Protein AF-A0A7H8PPE5-F1 (afdb_monomer_lite)

Radius of gyration: 17.07 Å; chains: 1; bounding box: 39×34×42 Å

Sequence (142 aa):
MQFERTRFRFYNQNSNGKLGDHGWLNYNDFATVKQFTDPNKKETYTIHYDNGILKIDQNEIDVELALKVTRDLDMKKGQIIGYTGSTGNSYQGKKANHLHFNTYINNKSVLPYEEFKEYFGLDISGGETSKKQDGVTPSSKW

Secondary structure (DSSP, 8-state):
-EE-SSEEESB---TT---GGGG-EEGGGGSS-EEEE-TTT--EEEEEEETTEEEETTEEEEHHHHHH--TTPPPPTT------BB-SSS--SGGG-B----EEETTEEE-HHHH-HHHHTB-TTS-BGGGT-TTS--GGG-

Structure (mmCIF, N/CA/C/O backbone):
data_AF-A0A7H8PPE5-F1
#
_entry.id   AF-A0A7H8PPE5-F1
#
loop_
_atom_site.group_PDB
_atom_site.id
_atom_site.type_symbol
_atom_site.label_atom_id
_atom_site.label_alt_id
_atom_site.label_comp_id
_atom_site.label_asym_id
_atom_site.label_entity_id
_atom_site.label_seq_id
_atom_site.pdbx_PDB_ins_code
_atom_site.Cartn_x
_atom_site.Cartn_y
_atom_site.Cartn_z
_atom_site.occupancy
_atom_site.B_iso_or_equiv
_atom_site.auth_seq_id
_atom_site.auth_comp_id
_atom_site.auth_asym_id
_atom_site.auth_atom_id
_atom_site.pdbx_PDB_model_num
ATOM 1 N N . MET A 1 1 ? 2.694 -1.593 1.402 1.00 87.25 1 MET A N 1
ATOM 2 C CA . MET A 1 1 ? 1.833 -2.260 2.411 1.00 87.25 1 MET A CA 1
ATOM 3 C C . MET A 1 1 ? 1.761 -3.745 2.110 1.00 87.25 1 MET A C 1
ATOM 5 O O . MET A 1 1 ? 2.177 -4.150 1.030 1.00 87.25 1 MET A O 1
ATOM 9 N N . GLN A 1 2 ? 1.259 -4.552 3.043 1.00 90.44 2 GLN A N 1
ATOM 10 C CA . GLN A 1 2 ? 0.998 -5.972 2.817 1.00 90.44 2 GLN A CA 1
ATOM 11 C C . GLN A 1 2 ? -0.421 -6.334 3.247 1.00 90.44 2 GLN A C 1
ATOM 13 O O . GLN A 1 2 ? -0.921 -5.823 4.250 1.00 90.44 2 GLN A O 1
ATOM 18 N N . PHE A 1 3 ? -1.032 -7.234 2.482 1.00 92.38 3 PHE A N 1
ATOM 19 C CA . PHE A 1 3 ? -2.422 -7.639 2.630 1.00 92.38 3 PHE A CA 1
ATOM 20 C C . PHE A 1 3 ? -2.510 -9.161 2.659 1.00 92.38 3 PHE A C 1
ATOM 22 O O . PHE A 1 3 ? -1.881 -9.849 1.857 1.00 92.38 3 PHE A O 1
ATOM 29 N N . GLU A 1 4 ? -3.313 -9.669 3.580 1.00 94.50 4 GLU A N 1
ATOM 30 C CA . GLU A 1 4 ? -3.820 -11.034 3.599 1.00 94.50 4 GLU A CA 1
ATOM 31 C C . GLU A 1 4 ? -5.353 -10.978 3.598 1.00 94.50 4 GLU A C 1
ATOM 33 O O . GLU A 1 4 ? -5.945 -9.902 3.686 1.00 94.50 4 GLU A O 1
ATOM 38 N N . ARG A 1 5 ? -6.021 -12.134 3.501 1.00 94.31 5 ARG A N 1
ATOM 39 C CA . ARG A 1 5 ? -7.493 -12.195 3.448 1.00 94.31 5 ARG A CA 1
ATOM 40 C C . ARG A 1 5 ? -8.178 -11.661 4.707 1.00 94.31 5 ARG A C 1
ATOM 42 O O . ARG A 1 5 ? -9.286 -11.153 4.619 1.00 94.31 5 ARG A O 1
ATOM 49 N N . THR A 1 6 ? -7.549 -11.801 5.871 1.00 96.00 6 THR A N 1
ATOM 50 C CA . THR A 1 6 ? -8.154 -11.466 7.174 1.00 96.00 6 THR A CA 1
ATOM 51 C C . THR A 1 6 ? -7.473 -10.301 7.882 1.00 96.00 6 THR A C 1
ATOM 53 O O . THR A 1 6 ? -8.005 -9.780 8.865 1.00 96.00 6 THR A O 1
ATOM 56 N N . ARG A 1 7 ? -6.302 -9.887 7.399 1.00 95.81 7 ARG A N 1
ATOM 57 C CA . ARG A 1 7 ? -5.447 -8.916 8.070 1.00 95.81 7 ARG A CA 1
ATOM 58 C C . ARG A 1 7 ? -4.588 -8.139 7.088 1.00 95.81 7 ARG A C 1
ATOM 60 O O . ARG A 1 7 ? -4.350 -8.567 5.961 1.00 95.81 7 ARG A O 1
ATOM 67 N N . PHE A 1 8 ? -4.091 -7.005 7.543 1.00 94.50 8 PHE A N 1
ATOM 68 C CA . PHE A 1 8 ? -3.219 -6.117 6.791 1.00 94.50 8 PHE A CA 1
ATOM 69 C C . PHE A 1 8 ? -2.108 -5.587 7.693 1.00 94.50 8 PHE A C 1
ATOM 71 O O . PHE A 1 8 ? -2.203 -5.621 8.921 1.00 94.50 8 PHE A O 1
ATOM 78 N N . ARG A 1 9 ? -1.045 -5.077 7.075 1.00 90.56 9 ARG A N 1
ATOM 79 C CA . ARG A 1 9 ? -0.041 -4.264 7.759 1.00 90.56 9 ARG A CA 1
ATOM 80 C C . ARG A 1 9 ? 0.536 -3.211 6.832 1.00 90.56 9 ARG A C 1
ATOM 82 O O . ARG A 1 9 ? 0.720 -3.421 5.631 1.00 90.56 9 ARG A O 1
ATOM 89 N N . PHE A 1 10 ? 0.860 -2.069 7.412 1.00 84.56 10 PHE A N 1
ATOM 90 C CA . PHE A 1 10 ? 1.392 -0.915 6.686 1.00 84.56 10 PHE A CA 1
ATOM 91 C C . PHE A 1 10 ? 2.646 -0.317 7.311 1.00 84.56 10 PHE A C 1
ATOM 93 O O . PHE A 1 10 ? 3.272 0.558 6.721 1.00 84.56 10 PHE A O 1
ATOM 100 N N . TYR A 1 11 ? 3.035 -0.881 8.444 1.00 77.56 11 TYR A N 1
ATOM 101 C CA . TYR A 1 11 ? 4.314 -0.751 9.111 1.00 77.56 11 TYR A CA 1
ATOM 102 C C . TYR A 1 11 ? 4.794 -2.164 9.459 1.00 77.56 11 TYR A C 1
ATOM 104 O O . TYR A 1 11 ? 4.037 -3.138 9.382 1.00 77.56 11 TYR A O 1
ATOM 112 N N . ASN A 1 12 ? 6.060 -2.308 9.820 1.00 70.75 12 ASN A N 1
ATOM 113 C CA . ASN A 1 12 ? 6.604 -3.582 10.275 1.00 70.75 12 ASN A CA 1
ATOM 114 C C . ASN A 1 12 ? 7.688 -3.382 11.341 1.00 70.75 12 ASN A C 1
ATOM 116 O O . ASN A 1 12 ? 8.050 -2.269 11.718 1.00 70.75 12 ASN A O 1
ATOM 120 N N . GLN A 1 13 ? 8.201 -4.508 11.831 1.00 66.88 13 GLN A N 1
ATOM 121 C CA . GLN A 1 13 ? 9.316 -4.577 12.765 1.00 66.88 13 GLN A CA 1
ATOM 122 C C . GLN A 1 13 ? 10.553 -3.854 12.203 1.00 66.88 13 GLN A C 1
ATOM 124 O O . GLN A 1 13 ? 11.152 -4.317 11.234 1.00 66.88 13 GLN A O 1
ATOM 129 N N . ASN A 1 14 ? 10.965 -2.759 12.848 1.00 56.38 14 ASN A N 1
ATOM 130 C CA . ASN A 1 14 ? 12.347 -2.294 12.771 1.00 56.38 14 ASN A CA 1
ATOM 131 C C . ASN A 1 14 ? 13.162 -2.970 13.889 1.00 56.38 14 ASN A C 1
ATOM 133 O O . ASN A 1 14 ? 12.608 -3.493 14.858 1.00 56.38 14 ASN A O 1
ATOM 137 N N . SER A 1 15 ? 14.483 -3.001 13.750 1.00 54.47 15 SER A N 1
ATOM 138 C CA . SER A 1 15 ? 15.415 -3.711 14.639 1.00 54.47 15 SER A CA 1
ATOM 139 C C . SER A 1 15 ? 15.364 -3.307 16.125 1.00 54.47 15 SER A C 1
ATOM 141 O O . SER A 1 15 ? 16.007 -3.963 16.939 1.00 54.47 15 SER A O 1
ATOM 143 N N . ASN A 1 16 ? 14.607 -2.267 16.500 1.00 54.62 16 ASN A N 1
ATOM 144 C CA . ASN A 1 16 ? 14.718 -1.599 17.801 1.00 54.62 16 ASN A CA 1
ATOM 145 C C . ASN A 1 16 ? 13.478 -1.747 18.709 1.00 54.62 16 ASN A C 1
ATOM 147 O O . ASN A 1 16 ? 13.450 -1.163 19.789 1.00 54.62 16 ASN A O 1
ATOM 151 N N . GLY A 1 17 ? 12.469 -2.539 18.325 1.00 57.59 17 GLY A N 1
ATOM 152 C CA . GLY A 1 17 ? 11.303 -2.809 19.173 1.00 57.59 17 GLY A CA 1
ATOM 153 C C . GLY A 1 17 ? 10.473 -3.987 18.665 1.00 57.59 17 GLY A C 1
ATOM 154 O O . GLY A 1 17 ? 10.009 -3.987 17.526 1.00 57.59 17 GLY A O 1
ATOM 155 N N . LYS A 1 18 ? 10.289 -5.020 19.497 1.00 60.16 18 LYS A N 1
ATOM 156 C CA . LYS A 1 18 ? 9.432 -6.168 19.164 1.00 60.16 18 LYS A CA 1
ATOM 157 C C . LYS A 1 18 ? 7.965 -5.740 19.246 1.00 60.16 18 LYS A C 1
ATOM 159 O O . LYS A 1 18 ? 7.417 -5.644 20.339 1.00 60.16 18 LYS A O 1
ATOM 164 N N . LEU A 1 19 ? 7.332 -5.504 18.100 1.00 66.38 19 LEU A N 1
ATOM 165 C CA . LEU A 1 19 ? 5.872 -5.446 18.028 1.00 66.38 19 LEU A CA 1
ATOM 166 C C . LEU A 1 19 ? 5.300 -6.864 18.063 1.00 66.38 19 LEU A C 1
ATOM 168 O O . LEU A 1 19 ? 5.829 -7.757 17.397 1.00 66.38 19 LEU A O 1
ATOM 172 N N . GLY A 1 20 ? 4.217 -7.059 18.817 1.00 67.44 20 GLY A N 1
ATOM 173 C CA . GLY A 1 20 ? 3.421 -8.284 18.734 1.00 67.44 20 GLY A CA 1
ATOM 174 C C . GLY A 1 20 ? 2.925 -8.508 17.301 1.00 67.44 20 GLY A C 1
ATOM 175 O O . GLY A 1 20 ? 2.590 -7.548 16.608 1.00 67.44 20 GLY A O 1
ATOM 176 N N . ASP A 1 21 ? 2.956 -9.764 16.848 1.00 77.88 21 ASP A N 1
ATOM 177 C CA . ASP A 1 21 ? 2.526 -10.213 15.509 1.00 77.88 21 ASP A CA 1
ATOM 178 C C . ASP A 1 21 ? 3.057 -9.360 14.335 1.00 77.88 21 ASP A C 1
ATOM 180 O O . ASP A 1 21 ? 2.362 -9.099 13.361 1.00 77.88 21 ASP A O 1
ATOM 184 N N . HIS A 1 22 ? 4.296 -8.857 14.423 1.00 79.75 22 HIS A N 1
ATOM 185 C CA . HIS A 1 22 ? 4.955 -8.082 13.358 1.00 79.75 22 HIS A CA 1
ATOM 186 C C . HIS A 1 22 ? 4.143 -6.892 12.800 1.00 79.75 22 HIS A C 1
ATOM 188 O O . HIS A 1 22 ? 4.353 -6.495 11.646 1.00 79.75 22 HIS A O 1
ATOM 194 N N . GLY A 1 23 ? 3.243 -6.321 13.608 1.00 84.81 23 GLY A N 1
ATOM 195 C CA . GLY A 1 23 ? 2.397 -5.192 13.218 1.00 84.81 23 GLY A CA 1
ATOM 196 C C . GLY A 1 23 ? 1.174 -5.551 12.371 1.00 84.81 23 GLY A C 1
ATOM 197 O O . GLY A 1 23 ? 0.594 -4.653 11.767 1.00 84.81 23 GLY A O 1
ATOM 198 N N . TRP A 1 24 ? 0.789 -6.828 12.300 1.00 91.62 24 TRP A N 1
ATOM 199 C CA . TRP A 1 24 ? -0.467 -7.238 11.677 1.00 91.62 24 TRP A CA 1
ATOM 200 C C . TRP A 1 24 ? -1.687 -6.727 12.451 1.00 91.62 24 TRP A C 1
ATOM 202 O O . TRP A 1 24 ? -1.711 -6.717 13.680 1.00 91.62 24 TRP A O 1
ATOM 212 N N . LEU A 1 25 ? -2.706 -6.320 11.697 1.00 93.12 25 LEU A N 1
ATOM 213 C CA . LEU A 1 25 ? -3.988 -5.813 12.176 1.00 93.12 25 LEU A CA 1
ATOM 214 C C . LEU A 1 25 ? -5.121 -6.562 11.468 1.00 93.12 25 LEU A C 1
ATOM 216 O O . LEU A 1 25 ? -5.070 -6.712 10.246 1.00 93.12 25 LEU A O 1
ATOM 220 N N . ASN A 1 26 ? -6.146 -7.022 12.192 1.00 96.44 26 ASN A N 1
ATOM 221 C CA . ASN A 1 26 ? -7.270 -7.728 11.569 1.00 96.44 26 ASN A CA 1
ATOM 222 C C . ASN A 1 26 ? -8.299 -6.737 11.035 1.00 96.44 26 ASN A C 1
ATOM 224 O O . ASN A 1 26 ? -8.641 -5.772 11.713 1.00 96.44 26 ASN A O 1
ATOM 228 N N . TYR A 1 27 ? -8.869 -7.005 9.861 1.00 97.06 27 TYR A N 1
ATOM 229 C 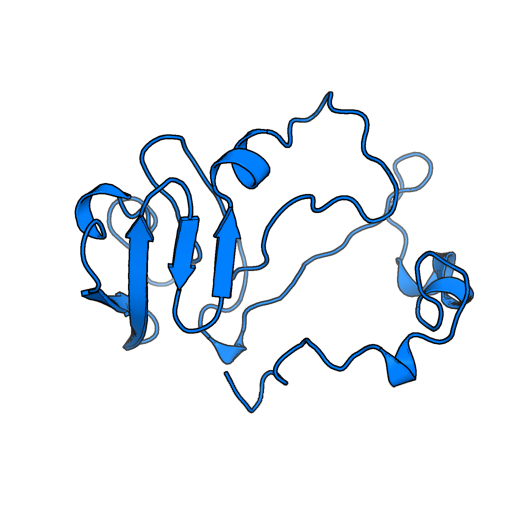CA . TYR A 1 27 ? -9.896 -6.128 9.286 1.00 97.06 27 TYR A CA 1
ATOM 230 C C . TYR A 1 27 ? -11.129 -5.987 10.184 1.00 97.06 27 TYR A C 1
ATOM 232 O O . TYR A 1 27 ? -11.654 -4.888 10.341 1.00 97.06 27 TYR A O 1
ATOM 240 N N . ASN A 1 28 ? -11.553 -7.084 10.821 1.00 96.81 28 ASN A N 1
ATOM 241 C CA . ASN A 1 28 ? -12.731 -7.106 11.694 1.00 96.81 28 ASN A CA 1
ATOM 242 C C . ASN A 1 28 ? -12.587 -6.183 12.912 1.00 96.81 28 ASN A C 1
ATOM 244 O O . ASN A 1 28 ? -13.592 -5.706 13.439 1.00 96.81 28 ASN A O 1
ATOM 248 N N . ASP A 1 29 ? -11.355 -5.873 13.328 1.00 96.81 29 ASP A N 1
ATOM 249 C CA . ASP A 1 29 ? -11.114 -4.912 14.403 1.00 96.81 29 ASP A CA 1
ATOM 250 C C . ASP A 1 29 ? -11.511 -3.487 13.983 1.00 96.81 29 ASP A C 1
ATOM 252 O O . ASP A 1 29 ? -11.728 -2.647 14.852 1.00 96.81 29 ASP A O 1
ATOM 256 N N . PHE A 1 30 ? -11.673 -3.221 12.683 1.00 97.38 30 PHE A N 1
ATOM 257 C CA . PHE A 1 30 ? -11.961 -1.911 12.093 1.00 97.38 30 PHE A CA 1
ATOM 258 C C . PHE A 1 30 ? -13.271 -1.875 11.294 1.00 97.38 30 PHE A C 1
ATOM 260 O O . PHE A 1 30 ? -13.463 -0.955 10.503 1.00 97.38 30 PHE A O 1
ATOM 267 N N . ALA A 1 31 ? -14.202 -2.808 11.541 1.00 97.06 31 ALA A N 1
ATOM 268 C CA . ALA A 1 31 ? -15.560 -2.781 10.968 1.00 97.06 31 ALA A CA 1
ATOM 269 C C . ALA A 1 31 ? -16.354 -1.503 11.325 1.00 97.06 31 ALA A C 1
ATOM 271 O O . ALA A 1 31 ? -17.384 -1.198 10.737 1.00 97.06 31 ALA A O 1
ATOM 272 N N . THR A 1 32 ? -15.870 -0.753 12.314 1.00 97.44 32 THR A N 1
ATOM 273 C CA . THR A 1 32 ? -16.271 0.620 12.615 1.00 97.44 32 THR A CA 1
ATOM 274 C C . THR A 1 32 ? -15.031 1.502 12.616 1.00 97.44 32 THR A C 1
ATOM 276 O O . THR A 1 32 ? -13.939 1.025 12.932 1.00 97.44 32 THR A O 1
ATOM 279 N N . VAL A 1 33 ? -15.193 2.800 12.354 1.00 97.81 33 VAL A N 1
ATOM 280 C CA . VAL A 1 33 ? -14.091 3.771 12.436 1.00 97.81 33 VAL A CA 1
ATOM 281 C C . VAL A 1 33 ? -13.426 3.709 13.817 1.00 97.81 33 VAL A C 1
ATOM 283 O O . VAL A 1 33 ? -14.097 3.855 14.840 1.00 97.81 33 VAL A O 1
ATOM 286 N N . LYS A 1 34 ? -12.104 3.512 13.858 1.00 97.75 34 LYS A N 1
ATOM 287 C CA . LYS A 1 34 ? -11.308 3.502 15.093 1.00 97.75 34 LYS A CA 1
ATOM 288 C C . LYS A 1 34 ? -10.017 4.286 14.938 1.00 97.75 34 LYS A C 1
ATOM 290 O O . LYS A 1 34 ? -9.438 4.368 13.860 1.00 97.75 34 LYS A O 1
ATOM 295 N N . GLN A 1 35 ? -9.550 4.829 16.055 1.00 96.75 35 GLN A N 1
ATOM 296 C CA . GLN A 1 35 ? -8.202 5.367 16.162 1.00 96.75 35 GLN A CA 1
ATOM 297 C C . GLN A 1 35 ? -7.237 4.231 16.506 1.00 96.75 35 GLN A C 1
ATOM 299 O O . GLN A 1 35 ? -7.491 3.447 17.420 1.00 96.75 35 GLN A O 1
ATOM 304 N N . PHE A 1 36 ? -6.128 4.156 15.783 1.00 91.31 36 PHE A N 1
ATOM 305 C CA . PHE A 1 36 ? -5.039 3.223 16.029 1.00 91.31 36 PHE A CA 1
ATOM 306 C C . PHE A 1 36 ? -3.739 4.005 16.200 1.00 91.31 36 PHE A C 1
ATOM 308 O O . PHE A 1 36 ? -3.357 4.757 15.307 1.00 91.31 36 PHE A O 1
ATOM 315 N N . THR A 1 37 ? -3.045 3.832 17.322 1.00 89.06 37 THR A N 1
ATOM 316 C CA . THR A 1 37 ? -1.748 4.479 17.554 1.00 89.06 37 THR A CA 1
ATOM 317 C C . THR A 1 37 ? -0.618 3.497 17.291 1.00 89.06 37 THR A C 1
ATOM 319 O O . THR A 1 37 ? -0.547 2.456 17.944 1.00 89.06 37 THR A O 1
ATOM 322 N N . ASP A 1 38 ? 0.295 3.852 16.383 1.00 81.19 38 ASP A N 1
ATOM 323 C CA . ASP A 1 38 ? 1.501 3.071 16.133 1.00 81.19 38 ASP A CA 1
ATOM 324 C C . ASP A 1 38 ? 2.303 2.941 17.443 1.00 81.19 38 ASP A C 1
ATOM 326 O O . ASP A 1 38 ? 2.760 3.948 18.002 1.00 81.19 38 ASP A O 1
ATOM 330 N N . PRO A 1 39 ? 2.513 1.715 17.945 1.00 78.88 39 PRO A N 1
ATOM 331 C CA . PRO A 1 39 ? 3.275 1.474 19.163 1.00 78.88 39 PRO A CA 1
ATOM 332 C C . PRO A 1 39 ? 4.718 2.001 19.121 1.00 78.88 39 PRO A C 1
ATOM 334 O O . PRO A 1 39 ? 5.251 2.316 20.189 1.00 78.88 39 PRO A O 1
ATOM 337 N N . ASN A 1 40 ? 5.331 2.144 17.939 1.00 76.56 40 ASN A N 1
ATOM 338 C CA . ASN A 1 40 ? 6.709 2.606 17.769 1.00 76.56 40 ASN A CA 1
ATOM 339 C C . ASN A 1 40 ? 6.809 4.123 17.591 1.00 76.56 40 ASN A C 1
ATOM 341 O O . ASN A 1 40 ? 7.518 4.779 18.354 1.00 76.56 40 ASN A O 1
ATOM 345 N N . LYS A 1 41 ? 6.134 4.694 16.586 1.00 80.62 41 LYS A N 1
ATOM 346 C CA . LYS A 1 41 ? 6.224 6.135 16.289 1.00 80.62 41 LYS A CA 1
ATOM 347 C C . LYS A 1 41 ? 5.251 6.997 17.079 1.00 80.62 41 LYS A C 1
ATOM 349 O O . LYS A 1 41 ? 5.406 8.212 17.070 1.00 80.62 41 LYS A O 1
ATOM 354 N N . LYS A 1 42 ? 4.300 6.382 17.791 1.00 84.81 42 LYS A N 1
ATOM 355 C CA . LYS A 1 42 ? 3.250 7.069 18.563 1.00 84.81 42 LYS A CA 1
ATOM 356 C C . LYS A 1 42 ? 2.367 7.981 17.710 1.00 84.81 42 LYS A C 1
ATOM 358 O O . LYS A 1 42 ? 1.724 8.888 18.225 1.00 84.81 42 LYS A O 1
ATOM 363 N N . GLU A 1 43 ? 2.318 7.724 16.410 1.00 86.12 43 GLU A N 1
ATOM 364 C CA . GLU A 1 43 ? 1.419 8.408 15.491 1.00 86.12 43 GLU A CA 1
ATOM 365 C C . GLU A 1 43 ? 0.060 7.717 15.490 1.00 86.12 43 GLU A C 1
ATOM 367 O O . GLU A 1 43 ? -0.010 6.488 15.514 1.00 86.12 43 GLU A O 1
ATOM 372 N N . THR A 1 44 ? -1.014 8.498 15.435 1.00 91.12 44 THR A N 1
ATOM 373 C CA . THR A 1 44 ? -2.381 7.968 15.439 1.00 91.12 44 THR A CA 1
ATOM 374 C C . THR A 1 44 ? -3.001 8.050 14.050 1.00 91.12 44 THR A C 1
ATOM 376 O O . THR A 1 44 ? -2.909 9.078 13.377 1.00 91.12 44 THR A O 1
ATOM 379 N N . TYR A 1 45 ? -3.637 6.960 13.641 1.00 91.69 45 TYR A N 1
ATOM 380 C CA . TYR A 1 45 ? -4.294 6.750 12.359 1.00 91.69 45 TYR A CA 1
ATOM 381 C C . TYR A 1 45 ? -5.791 6.545 12.580 1.00 91.69 45 TYR A C 1
ATOM 383 O O . TYR A 1 45 ? -6.189 5.804 13.480 1.00 91.69 45 TYR A O 1
ATOM 391 N N . THR A 1 46 ? -6.616 7.145 11.727 1.00 95.75 46 THR A N 1
ATOM 392 C CA . THR A 1 46 ? -8.050 6.842 11.656 1.00 95.75 46 THR A CA 1
ATOM 393 C C . THR A 1 46 ? -8.248 5.697 10.673 1.00 95.75 46 THR A C 1
ATOM 395 O O . THR A 1 46 ? -7.991 5.866 9.485 1.00 95.75 46 THR A O 1
ATOM 398 N N . ILE A 1 47 ? -8.688 4.536 11.151 1.00 96.62 47 ILE A N 1
ATOM 399 C CA . ILE A 1 47 ? -8.824 3.324 10.340 1.00 96.62 47 ILE A CA 1
ATOM 400 C C . ILE A 1 47 ? -10.284 2.877 10.299 1.00 96.62 47 ILE A C 1
ATOM 402 O O . ILE A 1 47 ? -10.969 2.862 11.322 1.00 96.62 47 ILE A O 1
ATOM 406 N N . HIS A 1 48 ? -10.746 2.491 9.115 1.00 98.12 48 HIS A N 1
ATOM 407 C CA . HIS A 1 48 ? -12.054 1.890 8.888 1.00 98.12 48 HIS A CA 1
ATOM 408 C C . HIS A 1 48 ? -11.951 0.843 7.781 1.00 98.12 48 HIS A C 1
ATOM 410 O O . HIS A 1 48 ? -11.238 1.058 6.804 1.00 98.12 48 HIS A O 1
ATOM 416 N N . TYR A 1 49 ? -12.656 -0.271 7.915 1.00 97.81 49 TYR A N 1
ATOM 417 C CA . TYR A 1 49 ? -12.762 -1.287 6.883 1.00 97.81 49 TYR A CA 1
ATOM 418 C C . TYR A 1 49 ? -14.222 -1.662 6.674 1.00 97.81 49 TYR A C 1
ATOM 420 O O . TYR A 1 49 ? -14.876 -2.143 7.597 1.00 97.81 49 TYR A O 1
ATOM 428 N N . ASP A 1 50 ? -14.706 -1.466 5.454 1.00 97.56 50 ASP A N 1
ATOM 429 C CA . ASP A 1 50 ? -16.065 -1.820 5.063 1.00 97.56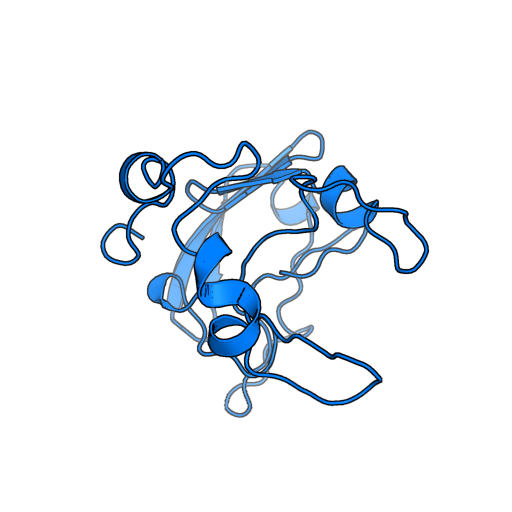 50 ASP A CA 1
ATOM 430 C C . ASP A 1 50 ? -16.107 -2.206 3.583 1.00 97.56 50 ASP A C 1
ATOM 432 O O . ASP A 1 50 ? -15.419 -1.605 2.759 1.00 97.56 50 ASP A O 1
ATOM 436 N N . ASN A 1 51 ? -16.907 -3.222 3.249 1.00 94.88 51 ASN A N 1
ATOM 437 C CA . ASN A 1 51 ? -17.160 -3.657 1.871 1.00 94.88 51 ASN A CA 1
ATOM 438 C C . ASN A 1 51 ? -15.893 -3.836 1.003 1.00 94.88 51 ASN A C 1
ATOM 440 O O . ASN A 1 51 ? -15.868 -3.454 -0.164 1.00 94.88 51 ASN A O 1
ATOM 444 N N . GLY A 1 52 ? -14.823 -4.402 1.574 1.00 93.94 52 GLY A N 1
ATOM 445 C CA . GLY A 1 52 ? -13.557 -4.631 0.860 1.00 93.94 52 GLY A CA 1
ATOM 446 C C . GLY A 1 52 ? -12.655 -3.399 0.738 1.00 93.94 52 GLY A C 1
ATOM 447 O O . GLY A 1 52 ? -11.533 -3.513 0.241 1.00 93.94 52 GLY A O 1
ATOM 448 N N . ILE A 1 53 ? -13.098 -2.240 1.228 1.00 95.75 53 ILE A N 1
ATOM 449 C CA . ILE A 1 53 ? -12.342 -0.991 1.216 1.00 95.75 53 ILE A CA 1
ATOM 450 C C . ILE A 1 53 ? -11.739 -0.738 2.597 1.00 95.75 53 ILE A C 1
ATOM 452 O O . ILE A 1 53 ? -12.445 -0.556 3.589 1.00 95.75 53 ILE A O 1
ATOM 456 N N . LEU A 1 54 ? -10.409 -0.689 2.656 1.00 95.69 54 LEU A N 1
ATOM 457 C CA . LEU A 1 54 ? -9.654 -0.250 3.823 1.00 95.69 54 LEU A CA 1
ATOM 458 C C . LEU A 1 54 ? -9.350 1.244 3.694 1.00 95.69 54 LEU A C 1
ATOM 460 O O . LEU A 1 54 ? -8.648 1.673 2.781 1.00 95.69 54 LEU A O 1
ATOM 464 N N . LYS A 1 55 ? -9.829 2.035 4.648 1.00 95.00 55 LYS A N 1
ATOM 465 C CA . LYS A 1 55 ? -9.507 3.452 4.777 1.00 95.00 55 LYS A CA 1
ATOM 466 C C . LYS A 1 55 ? -8.512 3.673 5.906 1.00 95.00 55 LYS A C 1
ATOM 468 O O . LYS A 1 55 ? -8.757 3.247 7.033 1.00 95.00 55 LYS A O 1
ATOM 473 N N . ILE A 1 56 ? -7.410 4.359 5.609 1.00 91.62 56 ILE A N 1
ATOM 474 C CA . ILE A 1 56 ? -6.425 4.822 6.597 1.00 91.62 56 ILE A CA 1
ATOM 475 C C . ILE A 1 56 ? -6.208 6.317 6.380 1.00 91.62 56 ILE A C 1
ATOM 477 O O . ILE A 1 56 ? -5.607 6.740 5.388 1.00 91.62 56 ILE A O 1
ATOM 481 N N . ASP A 1 57 ? -6.696 7.114 7.326 1.00 89.94 57 ASP A N 1
ATOM 482 C CA . ASP A 1 57 ? -6.813 8.564 7.224 1.00 89.94 57 ASP A CA 1
ATOM 483 C C . ASP A 1 57 ? -7.552 8.964 5.930 1.00 89.94 57 ASP A C 1
ATOM 485 O O . ASP A 1 57 ? -8.754 8.724 5.794 1.00 89.94 57 ASP A O 1
ATOM 489 N N . GLN A 1 58 ? -6.845 9.559 4.968 1.00 86.62 58 GLN A N 1
ATOM 490 C CA . GLN A 1 58 ? -7.400 9.969 3.673 1.00 86.62 58 GLN A CA 1
ATOM 491 C C . GLN A 1 58 ? -7.215 8.918 2.569 1.00 86.62 58 GLN A C 1
ATOM 493 O O . GLN A 1 58 ? -7.763 9.084 1.484 1.00 86.62 58 GLN A O 1
ATOM 498 N N . ASN A 1 59 ? -6.451 7.853 2.822 1.00 83.88 59 ASN A N 1
ATOM 499 C CA . ASN A 1 59 ? -6.146 6.839 1.816 1.00 83.88 59 ASN A CA 1
ATOM 500 C C . ASN A 1 59 ? -7.248 5.787 1.771 1.00 83.88 59 ASN A C 1
ATOM 502 O O . ASN A 1 59 ? -7.626 5.257 2.816 1.00 83.88 59 ASN A O 1
ATOM 506 N N . GLU A 1 60 ? -7.698 5.447 0.568 1.00 89.50 60 GLU A N 1
ATOM 507 C CA . GLU A 1 60 ? -8.670 4.384 0.318 1.00 89.50 60 GLU A CA 1
ATOM 508 C C . GLU A 1 60 ? -8.016 3.271 -0.496 1.00 89.50 60 GLU A C 1
ATOM 510 O O . GLU A 1 60 ? -7.357 3.506 -1.512 1.00 89.50 60 GLU A O 1
ATOM 515 N N . ILE A 1 61 ? -8.157 2.049 0.004 1.00 90.75 61 ILE A N 1
ATOM 516 C CA . ILE A 1 61 ? -7.450 0.871 -0.477 1.00 90.75 61 ILE A CA 1
ATOM 517 C C . ILE A 1 61 ? -8.482 -0.197 -0.798 1.00 90.75 61 ILE A C 1
ATOM 519 O O . ILE A 1 61 ? -9.178 -0.675 0.096 1.00 90.75 61 ILE A O 1
ATOM 523 N N . ASP A 1 62 ? -8.537 -0.606 -2.059 1.00 92.62 62 ASP A N 1
ATOM 524 C CA . ASP A 1 62 ? -9.292 -1.778 -2.480 1.00 92.62 62 ASP A CA 1
ATOM 525 C C . ASP A 1 62 ? -8.472 -3.030 -2.139 1.00 92.62 62 ASP A C 1
ATOM 527 O O . ASP A 1 62 ? -7.445 -3.333 -2.763 1.00 92.62 62 ASP A O 1
ATOM 531 N N . VAL A 1 63 ? -8.900 -3.736 -1.090 1.00 91.94 63 VAL A N 1
ATOM 532 C CA . VAL A 1 63 ? -8.201 -4.918 -0.577 1.00 91.94 63 VAL A CA 1
ATOM 533 C C . VAL A 1 63 ? -8.308 -6.081 -1.558 1.00 91.94 63 VAL A C 1
ATOM 535 O O . VAL A 1 63 ? -7.344 -6.830 -1.718 1.00 91.94 63 VAL A O 1
ATOM 538 N N . GLU A 1 64 ? -9.434 -6.233 -2.257 1.00 91.00 64 GLU A N 1
ATOM 539 C CA . GLU A 1 64 ? -9.566 -7.294 -3.252 1.00 91.00 64 GLU A CA 1
ATOM 540 C C . GLU A 1 64 ? -8.612 -7.083 -4.420 1.00 91.00 64 GLU A C 1
ATOM 542 O O . GLU A 1 64 ? -7.958 -8.029 -4.861 1.00 91.00 64 GLU A O 1
ATOM 547 N N . LEU A 1 65 ? -8.524 -5.851 -4.924 1.00 89.62 65 LEU A N 1
ATOM 548 C CA . LEU A 1 65 ? -7.589 -5.490 -5.979 1.00 89.62 65 LEU A CA 1
ATOM 549 C C . LEU A 1 65 ? -6.150 -5.764 -5.539 1.00 89.62 65 LEU A C 1
ATOM 551 O O . LEU A 1 65 ? -5.398 -6.392 -6.283 1.00 89.62 65 LEU A O 1
ATOM 555 N N . ALA A 1 66 ? -5.788 -5.364 -4.316 1.00 88.00 66 ALA A N 1
ATOM 556 C CA . ALA A 1 66 ? -4.459 -5.611 -3.768 1.00 88.00 66 ALA A CA 1
ATOM 557 C C . ALA A 1 66 ? -4.134 -7.114 -3.657 1.00 88.00 66 ALA A C 1
ATOM 559 O O . ALA A 1 66 ? -3.001 -7.513 -3.917 1.00 88.00 66 ALA A O 1
ATOM 560 N N . LEU A 1 67 ? -5.119 -7.951 -3.311 1.00 91.00 67 LEU A N 1
ATOM 561 C CA . LEU A 1 67 ? -4.966 -9.408 -3.209 1.00 91.00 67 LEU A CA 1
ATOM 562 C C . LEU A 1 67 ? -4.958 -10.126 -4.571 1.00 91.00 67 LEU A C 1
ATOM 564 O O . LEU A 1 67 ? -4.436 -11.236 -4.662 1.00 91.00 67 LEU A O 1
ATOM 568 N N . LYS A 1 68 ? -5.537 -9.527 -5.621 1.00 90.44 68 LYS A N 1
ATOM 569 C CA . LYS A 1 68 ? -5.580 -10.098 -6.982 1.00 90.44 68 LYS A CA 1
ATOM 570 C C . LYS A 1 68 ? -4.228 -10.017 -7.701 1.00 90.44 68 LYS A C 1
ATOM 572 O O . LYS A 1 68 ? -3.987 -10.807 -8.613 1.00 90.44 68 LYS A O 1
ATOM 577 N N . VAL A 1 69 ? -3.342 -9.104 -7.299 1.00 87.38 69 VAL A N 1
ATOM 578 C CA . VAL A 1 69 ? -2.003 -8.959 -7.890 1.00 87.38 69 VAL A CA 1
ATOM 579 C C . VAL A 1 69 ? -1.112 -10.119 -7.438 1.00 87.38 69 VAL A C 1
ATOM 581 O O . VAL A 1 69 ? -0.688 -10.196 -6.286 1.00 87.38 69 VAL A O 1
ATOM 584 N N . THR A 1 70 ? -0.820 -11.034 -8.360 1.00 87.38 70 THR A N 1
ATOM 585 C CA . THR A 1 70 ? 0.005 -12.230 -8.126 1.00 87.38 70 THR A CA 1
ATOM 586 C C . THR A 1 70 ? 1.167 -12.287 -9.119 1.00 87.38 70 THR A C 1
ATOM 588 O O . THR A 1 70 ? 1.203 -11.516 -10.076 1.00 87.38 70 THR A O 1
ATOM 591 N N . ARG A 1 71 ? 2.148 -13.171 -8.883 1.00 84.19 71 ARG A N 1
ATOM 592 C CA . ARG A 1 71 ? 3.380 -13.251 -9.696 1.00 84.19 71 ARG A CA 1
ATOM 593 C C . ARG A 1 71 ? 3.133 -13.534 -11.177 1.00 84.19 71 ARG A C 1
ATOM 595 O O . ARG A 1 71 ? 3.918 -13.078 -11.996 1.00 84.19 71 ARG A O 1
ATOM 602 N N . ASP A 1 72 ? 2.062 -14.254 -11.482 1.00 87.69 72 ASP A N 1
ATOM 603 C CA . ASP A 1 72 ? 1.768 -14.745 -12.830 1.00 87.69 72 ASP A CA 1
ATOM 604 C C . ASP A 1 72 ? 0.699 -13.898 -13.539 1.00 87.69 72 ASP A C 1
ATOM 606 O O . ASP A 1 72 ? 0.208 -14.269 -14.602 1.00 87.69 72 ASP A O 1
ATOM 610 N N . LEU A 1 73 ? 0.296 -12.772 -12.940 1.00 88.81 73 LEU A N 1
ATOM 611 C CA . LEU A 1 73 ? -0.702 -11.890 -13.526 1.00 88.81 73 LEU A CA 1
ATOM 612 C C . LEU A 1 73 ? -0.058 -10.982 -14.580 1.00 88.81 73 LEU A C 1
ATOM 614 O O . LEU A 1 73 ? 0.819 -10.178 -14.262 1.00 88.81 73 LEU A O 1
ATOM 618 N N . ASP A 1 74 ? -0.561 -11.048 -15.812 1.00 90.88 74 ASP A N 1
ATOM 619 C CA . ASP A 1 74 ? -0.220 -10.081 -16.853 1.00 90.88 74 ASP A CA 1
ATOM 620 C C . ASP A 1 74 ? -0.752 -8.693 -16.481 1.00 90.88 74 ASP A C 1
ATOM 622 O O . ASP A 1 74 ? -1.962 -8.468 -16.368 1.00 90.88 74 ASP A O 1
ATOM 626 N N . MET A 1 75 ? 0.164 -7.743 -16.313 1.00 85.62 75 MET A N 1
ATOM 627 C CA . MET A 1 75 ? -0.166 -6.375 -15.923 1.00 85.62 75 MET A CA 1
ATOM 628 C C . MET A 1 75 ? -0.195 -5.453 -17.134 1.00 85.62 75 MET A C 1
ATOM 630 O O . MET A 1 75 ? 0.692 -5.477 -17.990 1.00 85.62 75 MET A O 1
ATOM 634 N N . LYS A 1 76 ? -1.194 -4.571 -17.179 1.00 83.94 76 LYS A N 1
ATOM 635 C CA . LYS A 1 76 ? -1.252 -3.494 -18.171 1.00 83.94 76 LYS A CA 1
ATOM 636 C C . LYS A 1 76 ? -0.605 -2.226 -17.622 1.00 83.94 76 LYS A C 1
ATOM 638 O O . LYS A 1 76 ? -0.695 -1.930 -16.431 1.00 83.94 76 LYS A O 1
ATOM 643 N N . LYS A 1 77 ? 0.015 -1.431 -18.501 1.00 78.38 77 LYS A N 1
ATOM 644 C CA . LYS A 1 77 ? 0.520 -0.094 -18.146 1.00 78.38 77 LYS A CA 1
ATOM 645 C C . LYS A 1 77 ? -0.604 0.726 -17.498 1.00 78.38 77 LYS A C 1
ATOM 647 O O . LYS A 1 77 ? -1.694 0.816 -18.054 1.00 78.38 77 LYS A O 1
ATOM 652 N N . GLY A 1 78 ? -0.325 1.326 -16.341 1.00 75.50 78 GLY A N 1
ATOM 653 C CA . GLY A 1 78 ? -1.291 2.134 -15.585 1.00 75.50 78 GLY A CA 1
ATOM 654 C C . GLY A 1 78 ? -2.248 1.338 -14.690 1.00 75.50 78 GLY A C 1
ATOM 655 O O . GLY A 1 78 ? -3.019 1.945 -13.953 1.00 75.50 78 GLY A O 1
ATOM 656 N N . GLN A 1 79 ? -2.195 0.004 -14.707 1.00 79.69 79 GLN A N 1
ATOM 657 C CA . GLN A 1 79 ? -2.942 -0.817 -13.759 1.00 79.69 79 GLN A CA 1
ATOM 658 C C . GLN A 1 79 ? -2.389 -0.624 -12.342 1.00 79.69 79 GLN A C 1
ATOM 660 O O . GLN A 1 79 ? -1.176 -0.617 -12.134 1.00 79.69 79 GLN A O 1
ATOM 665 N N . ILE A 1 80 ? -3.281 -0.484 -11.361 1.00 79.81 80 ILE A N 1
ATOM 666 C CA . ILE A 1 80 ? -2.902 -0.427 -9.947 1.00 79.81 80 ILE A CA 1
ATOM 667 C C . ILE A 1 80 ? -2.337 -1.789 -9.542 1.00 79.81 80 ILE A C 1
ATOM 669 O O . ILE A 1 80 ? -2.978 -2.820 -9.746 1.00 79.81 80 ILE A O 1
ATOM 673 N N . ILE A 1 81 ? -1.131 -1.781 -8.971 1.00 83.75 81 ILE A N 1
ATOM 674 C CA . ILE A 1 81 ? -0.395 -3.001 -8.598 1.00 83.75 81 ILE A CA 1
ATOM 675 C C . ILE A 1 81 ? -0.203 -3.144 -7.082 1.00 83.75 81 ILE A C 1
ATOM 677 O O . ILE A 1 81 ? 0.438 -4.081 -6.614 1.00 83.75 81 ILE A O 1
ATOM 681 N N . GLY A 1 82 ? -0.718 -2.190 -6.307 1.00 85.56 82 GLY A N 1
ATOM 682 C CA . GLY A 1 82 ? -0.590 -2.158 -4.858 1.00 85.56 82 GLY A CA 1
ATOM 683 C C . GLY A 1 82 ? -0.626 -0.741 -4.299 1.00 85.56 82 GLY A C 1
ATOM 684 O O . GLY A 1 82 ? -0.852 0.229 -5.021 1.00 85.56 82 GLY A O 1
ATOM 685 N N . TYR A 1 83 ? -0.373 -0.646 -2.994 1.00 85.19 83 TYR A N 1
ATOM 686 C CA . TYR A 1 83 ? -0.461 0.589 -2.218 1.00 85.19 83 TYR A CA 1
ATOM 687 C C . TYR A 1 83 ? 0.821 0.819 -1.413 1.00 85.19 83 TYR A C 1
ATOM 689 O O . TYR A 1 83 ? 1.398 -0.111 -0.820 1.00 85.19 83 TYR A O 1
ATOM 697 N N . THR A 1 84 ? 1.284 2.069 -1.405 1.00 83.81 84 THR A N 1
ATOM 698 C CA . THR A 1 84 ? 2.501 2.482 -0.701 1.00 83.81 84 THR A CA 1
ATOM 699 C C . THR A 1 84 ? 2.316 2.380 0.807 1.00 83.81 84 THR A C 1
ATOM 701 O O . THR A 1 84 ? 1.226 2.530 1.343 1.00 83.81 84 THR A O 1
ATOM 704 N N . GLY A 1 85 ? 3.396 2.069 1.514 1.00 79.62 85 GLY A N 1
ATOM 705 C CA . GLY A 1 85 ? 3.417 2.039 2.972 1.00 79.62 85 GLY A CA 1
ATOM 706 C C . GLY A 1 85 ? 4.844 1.889 3.470 1.00 79.62 85 GLY A C 1
ATOM 707 O O . GLY A 1 85 ? 5.769 1.782 2.669 1.00 79.62 85 GLY A O 1
ATOM 708 N N . SER A 1 86 ? 5.019 1.818 4.780 1.00 77.88 86 SER A N 1
ATOM 709 C CA . SER A 1 86 ? 6.332 1.740 5.422 1.00 77.88 86 SER A CA 1
ATOM 710 C C . SER A 1 86 ? 6.665 0.308 5.842 1.00 77.88 86 SER A C 1
ATOM 712 O O . SER A 1 86 ? 6.972 0.030 6.988 1.00 77.88 86 SER A O 1
ATOM 714 N N . THR A 1 87 ? 6.559 -0.665 4.940 1.00 77.12 87 THR A N 1
ATOM 715 C CA . THR A 1 87 ? 6.900 -2.065 5.260 1.00 77.12 87 THR A CA 1
ATOM 716 C C . THR A 1 87 ? 8.309 -2.406 4.775 1.00 77.12 87 THR A C 1
ATOM 718 O O . THR A 1 87 ? 8.644 -2.100 3.637 1.00 77.12 87 THR A O 1
ATOM 721 N N . GLY A 1 88 ? 9.102 -3.116 5.575 1.00 75.00 88 GLY A N 1
ATOM 722 C CA . GLY A 1 88 ? 10.447 -3.597 5.241 1.00 75.00 88 GLY A CA 1
ATOM 723 C C . GLY A 1 88 ? 11.524 -2.965 6.126 1.00 75.00 88 GLY A C 1
ATOM 724 O O . GLY A 1 88 ? 11.286 -2.673 7.294 1.00 75.00 88 GLY A O 1
ATOM 725 N N . ASN A 1 89 ? 12.720 -2.747 5.580 1.00 72.38 89 ASN A N 1
ATOM 726 C CA . ASN A 1 89 ? 13.767 -1.969 6.252 1.00 72.38 89 ASN A CA 1
ATOM 727 C C . ASN A 1 89 ? 13.598 -0.467 5.954 1.00 72.38 89 ASN A C 1
ATOM 729 O O . ASN A 1 89 ? 14.503 0.180 5.435 1.00 72.38 89 ASN A O 1
ATOM 733 N N . SER A 1 90 ? 12.395 0.059 6.188 1.00 69.69 90 SER A N 1
ATOM 734 C CA . SER A 1 90 ? 12.029 1.442 5.878 1.00 69.69 90 SER A CA 1
ATOM 735 C C . SER A 1 90 ? 11.882 2.255 7.164 1.00 69.69 90 SER A C 1
ATOM 737 O O . SER A 1 90 ? 11.507 1.726 8.218 1.00 69.69 90 SER A O 1
ATOM 739 N N . TYR A 1 91 ? 12.140 3.564 7.084 1.00 70.25 91 TYR A N 1
ATOM 740 C CA . TYR A 1 91 ? 11.717 4.479 8.142 1.00 70.25 91 TYR A CA 1
ATOM 741 C C . TYR A 1 91 ? 10.193 4.429 8.260 1.00 70.25 91 TYR A C 1
ATOM 743 O O . TYR A 1 91 ? 9.492 4.465 7.253 1.00 70.25 91 TYR A O 1
ATOM 751 N N . GLN A 1 92 ? 9.710 4.296 9.493 1.00 74.62 92 GLN A N 1
ATOM 752 C CA 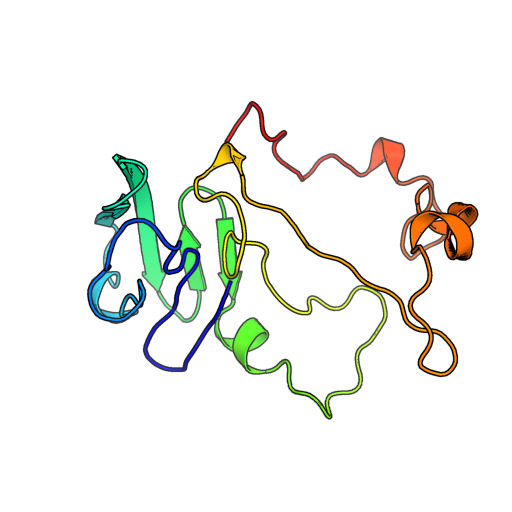. GLN A 1 92 ? 8.288 4.183 9.809 1.00 74.62 92 GLN A CA 1
ATOM 753 C C . GLN A 1 92 ? 7.681 5.563 10.068 1.00 74.62 92 GLN A C 1
ATOM 755 O O . GLN A 1 92 ? 8.359 6.429 10.631 1.00 74.62 92 GLN A O 1
ATOM 760 N N . GLY A 1 93 ? 6.404 5.716 9.728 1.00 73.62 93 GLY A N 1
ATOM 761 C CA . GLY A 1 93 ? 5.567 6.856 10.092 1.00 73.62 93 GLY A CA 1
ATOM 762 C C . GLY A 1 93 ? 4.920 7.552 8.895 1.00 73.62 93 GLY A C 1
ATOM 763 O O . GLY A 1 93 ? 5.315 7.336 7.747 1.00 73.62 93 GLY A O 1
ATOM 764 N N . LYS A 1 94 ? 3.937 8.417 9.160 1.00 78.31 94 LYS A N 1
ATOM 765 C CA . LYS A 1 94 ? 3.111 9.097 8.146 1.00 78.31 94 LYS A CA 1
ATOM 766 C C . LYS A 1 94 ? 3.951 9.818 7.098 1.00 78.31 94 LYS A C 1
ATOM 768 O O . LYS A 1 94 ? 3.703 9.687 5.904 1.00 78.31 94 LYS A O 1
ATOM 773 N N . LYS A 1 95 ? 5.002 10.509 7.544 1.00 77.12 95 LYS A N 1
ATOM 774 C CA . LYS A 1 95 ? 5.912 11.283 6.680 1.00 77.12 95 LYS A CA 1
ATOM 775 C C . LYS A 1 95 ? 6.991 10.445 5.989 1.00 77.12 95 LYS A C 1
ATOM 777 O O . LYS A 1 95 ? 7.744 10.982 5.183 1.00 77.12 95 LYS A O 1
ATOM 782 N N . ALA A 1 96 ? 7.100 9.161 6.326 1.00 76.19 96 ALA A N 1
ATOM 783 C CA . ALA A 1 96 ? 8.154 8.271 5.845 1.00 76.19 96 ALA A CA 1
ATOM 784 C C . ALA A 1 96 ? 7.659 7.231 4.827 1.00 76.19 96 ALA A C 1
ATOM 786 O O . ALA A 1 96 ? 8.476 6.489 4.277 1.00 76.19 96 ALA A O 1
ATOM 787 N N . ASN A 1 97 ? 6.353 7.192 4.540 1.00 76.44 97 ASN A N 1
ATOM 788 C CA . ASN A 1 97 ? 5.789 6.333 3.503 1.00 76.44 97 ASN A CA 1
ATOM 789 C C . ASN A 1 97 ? 6.418 6.649 2.140 1.00 76.44 97 ASN A C 1
ATOM 791 O O . ASN A 1 97 ? 6.367 7.780 1.662 1.00 76.44 97 ASN A O 1
ATOM 795 N N . HIS A 1 98 ? 6.991 5.631 1.502 1.00 78.81 98 HIS A N 1
ATOM 796 C CA . HIS A 1 98 ? 7.596 5.747 0.180 1.00 78.81 98 HIS A CA 1
ATOM 797 C C . HIS A 1 98 ? 7.433 4.453 -0.616 1.00 78.81 98 HIS A C 1
ATOM 799 O O . HIS A 1 98 ? 7.043 3.410 -0.088 1.00 78.81 98 HIS A O 1
ATOM 805 N N . LEU A 1 99 ? 7.736 4.536 -1.910 1.00 83.44 99 LEU A N 1
ATOM 806 C CA . LEU A 1 99 ? 7.838 3.390 -2.800 1.00 83.44 99 LEU A CA 1
ATOM 807 C C . LEU A 1 99 ? 9.313 3.125 -3.089 1.00 83.44 99 LEU A C 1
ATOM 809 O O . LEU A 1 99 ? 10.003 3.980 -3.640 1.00 83.44 99 LEU A O 1
ATOM 813 N N . HIS A 1 100 ? 9.783 1.929 -2.746 1.00 84.81 100 HIS A N 1
ATOM 814 C CA . HIS A 1 100 ? 11.069 1.442 -3.231 1.00 84.81 100 HIS A CA 1
ATOM 815 C C . HIS A 1 100 ? 10.876 0.841 -4.626 1.00 84.81 100 HIS A C 1
ATOM 817 O O . HIS A 1 100 ? 10.160 -0.150 -4.768 1.00 84.81 100 HIS A O 1
ATOM 823 N N . PHE A 1 101 ? 11.499 1.427 -5.649 1.00 85.94 101 PHE A N 1
ATOM 824 C CA . PHE A 1 101 ? 11.375 0.987 -7.040 1.00 85.94 101 PHE A CA 1
ATOM 825 C C . PHE A 1 101 ? 12.744 0.594 -7.604 1.00 85.94 101 PHE A C 1
ATOM 827 O O . PHE A 1 101 ? 13.636 1.433 -7.712 1.00 85.94 101 PHE A O 1
ATOM 834 N N . ASN A 1 102 ? 12.901 -0.684 -7.956 1.00 86.06 102 ASN A N 1
ATOM 835 C CA . ASN A 1 102 ? 14.106 -1.229 -8.580 1.00 86.06 102 ASN A CA 1
ATOM 836 C C . ASN A 1 102 ? 13.795 -1.699 -9.999 1.00 86.06 102 ASN A C 1
ATOM 838 O O . ASN A 1 102 ? 12.749 -2.304 -10.233 1.00 86.06 102 ASN A O 1
ATOM 842 N N . THR A 1 103 ? 14.760 -1.525 -10.897 1.00 89.31 103 THR A N 1
ATOM 843 C CA . THR A 1 103 ? 14.702 -2.042 -12.265 1.00 89.31 103 THR A CA 1
ATOM 844 C C . THR A 1 103 ? 15.842 -3.024 -12.481 1.00 89.31 103 THR A C 1
ATOM 846 O O . THR A 1 103 ? 16.967 -2.794 -12.033 1.00 89.31 103 THR A O 1
ATOM 849 N N . TYR A 1 104 ? 15.555 -4.108 -13.201 1.00 91.50 104 TYR A N 1
ATOM 850 C CA . TYR A 1 104 ? 16.552 -5.077 -13.632 1.00 91.50 104 TYR A CA 1
ATOM 851 C C . TYR A 1 104 ? 16.442 -5.296 -15.141 1.00 91.50 104 TYR A C 1
ATOM 853 O O . TYR A 1 104 ? 15.357 -5.581 -15.641 1.00 91.50 104 TYR A O 1
ATOM 861 N N . ILE A 1 105 ? 17.563 -5.202 -15.857 1.00 91.62 105 ILE A N 1
ATOM 862 C CA . ILE A 1 105 ? 17.664 -5.542 -17.284 1.00 91.62 105 ILE A CA 1
ATOM 863 C C . ILE A 1 105 ? 18.650 -6.699 -17.396 1.00 91.62 105 ILE A C 1
ATOM 865 O O . ILE A 1 105 ? 19.781 -6.600 -16.919 1.00 91.62 105 ILE A O 1
ATOM 869 N N . ASN A 1 106 ? 18.218 -7.821 -17.981 1.00 93.19 106 ASN A N 1
ATOM 870 C CA . ASN A 1 106 ? 19.026 -9.044 -18.077 1.00 93.19 106 ASN A CA 1
ATOM 871 C C . ASN A 1 106 ? 19.637 -9.452 -16.718 1.00 93.19 106 ASN A C 1
ATOM 873 O O . ASN A 1 106 ? 20.835 -9.713 -16.612 1.00 93.19 106 ASN A O 1
ATOM 877 N N . ASN A 1 107 ? 18.813 -9.452 -15.663 1.00 92.81 107 ASN A N 1
ATOM 878 C CA . ASN A 1 107 ? 19.188 -9.754 -14.273 1.00 92.81 107 ASN A CA 1
ATOM 879 C C . ASN A 1 107 ? 20.215 -8.806 -13.620 1.00 92.81 107 ASN A C 1
ATOM 881 O O . ASN A 1 107 ? 20.676 -9.083 -12.513 1.00 92.81 107 ASN A O 1
ATOM 885 N N . LYS A 1 108 ? 20.561 -7.672 -14.242 1.00 93.31 108 LYS A N 1
ATOM 886 C CA . LYS A 1 108 ? 21.415 -6.644 -13.630 1.00 93.31 108 LYS A CA 1
ATOM 887 C C . LYS A 1 108 ? 20.576 -5.487 -13.117 1.00 93.31 108 LYS A C 1
ATOM 889 O O . LYS A 1 108 ? 19.760 -4.953 -13.861 1.00 93.31 108 LYS A O 1
ATOM 894 N N . SER A 1 109 ? 20.800 -5.102 -11.860 1.00 92.12 109 SER A N 1
ATOM 895 C CA . SER A 1 109 ? 20.176 -3.909 -11.285 1.00 92.12 109 SER A CA 1
ATOM 896 C C . SER A 1 109 ? 20.656 -2.681 -12.047 1.00 92.12 109 SER A C 1
ATOM 898 O O . SER A 1 109 ? 21.861 -2.477 -12.193 1.00 92.12 109 SER A O 1
ATOM 900 N N . VAL A 1 110 ? 19.715 -1.860 -12.491 1.00 92.25 110 VAL A N 1
ATOM 901 C CA . VAL A 1 110 ? 19.976 -0.582 -13.157 1.00 92.25 110 VAL A CA 1
ATOM 902 C C . VAL A 1 110 ? 19.273 0.528 -12.392 1.00 92.25 110 VAL A C 1
ATOM 904 O O . VAL A 1 110 ? 18.283 0.287 -11.696 1.00 92.25 110 VAL A O 1
ATOM 907 N N . LEU A 1 111 ? 19.800 1.746 -12.488 1.00 86.31 111 LEU A N 1
ATOM 908 C CA . LEU A 1 111 ? 19.162 2.912 -11.891 1.00 86.31 111 LEU A CA 1
ATOM 909 C C . LEU A 1 111 ? 17.947 3.287 -12.748 1.00 86.31 111 LEU A C 1
ATOM 911 O O . LEU A 1 111 ? 18.141 3.683 -13.896 1.00 86.31 111 LEU A O 1
ATOM 915 N N . PRO A 1 112 ? 16.708 3.211 -12.222 1.00 83.44 112 PRO A N 1
ATOM 916 C CA . PRO A 1 112 ? 15.518 3.459 -13.034 1.00 83.44 112 PRO A CA 1
ATOM 917 C C . PRO A 1 112 ? 15.519 4.848 -13.670 1.00 83.44 112 PRO A C 1
ATOM 919 O O . PRO A 1 112 ? 15.095 5.002 -14.810 1.00 83.44 112 PRO A O 1
ATOM 922 N N . TYR A 1 113 ? 16.024 5.848 -12.940 1.00 81.50 113 TYR A N 1
ATOM 923 C CA . TYR A 1 113 ? 16.159 7.201 -13.461 1.00 81.50 113 TYR A CA 1
ATOM 924 C C . TYR A 1 113 ? 17.035 7.237 -14.706 1.00 81.50 113 TYR A C 1
ATOM 926 O O . TYR A 1 113 ? 16.624 7.831 -15.688 1.00 81.50 113 TYR A O 1
ATOM 934 N N . GLU A 1 114 ? 18.189 6.569 -14.700 1.00 82.62 114 GLU A N 1
ATOM 935 C CA . GLU A 1 114 ? 19.132 6.626 -15.818 1.00 82.62 114 GLU A CA 1
ATOM 936 C C . GLU A 1 114 ? 18.575 5.994 -17.096 1.00 82.62 114 GLU A C 1
ATOM 938 O O . GLU A 1 114 ? 18.740 6.562 -18.172 1.00 82.62 114 GLU A O 1
ATOM 943 N N . GLU A 1 115 ? 17.853 4.884 -16.959 1.00 83.38 115 GLU A 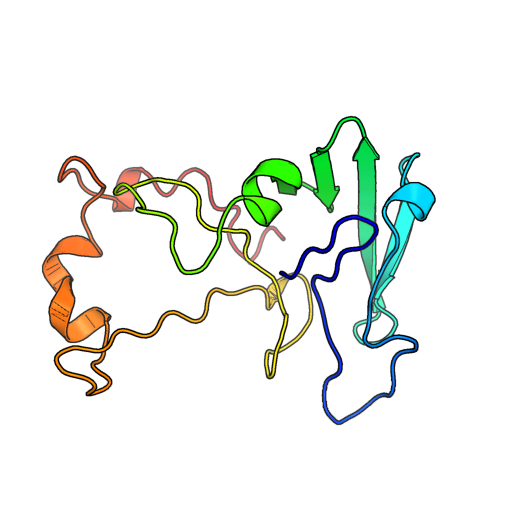N 1
ATOM 944 C CA . GLU A 1 115 ? 17.276 4.146 -18.089 1.00 83.38 115 GLU A CA 1
ATOM 945 C C . GLU A 1 115 ? 16.004 4.790 -18.652 1.00 83.38 115 GLU A C 1
ATOM 947 O O . GLU A 1 115 ? 15.711 4.659 -19.837 1.00 83.38 115 GLU A O 1
ATOM 952 N N . PHE A 1 116 ? 15.227 5.484 -17.814 1.00 76.50 116 PHE A N 1
ATOM 953 C CA . PHE A 1 116 ? 13.882 5.946 -18.171 1.00 76.50 116 PHE A CA 1
ATOM 954 C C . PHE A 1 116 ? 13.692 7.457 -18.022 1.00 76.50 116 PHE A C 1
ATOM 956 O O . PHE A 1 116 ? 12.561 7.901 -17.822 1.00 76.50 116 PHE A O 1
ATOM 963 N N . LYS A 1 117 ? 14.764 8.262 -18.120 1.00 75.56 117 LYS A N 1
ATOM 964 C CA . LYS A 1 117 ? 14.726 9.732 -17.922 1.00 75.56 117 LYS A CA 1
ATOM 965 C C . LYS A 1 117 ? 13.580 10.410 -18.672 1.00 75.56 117 LYS A 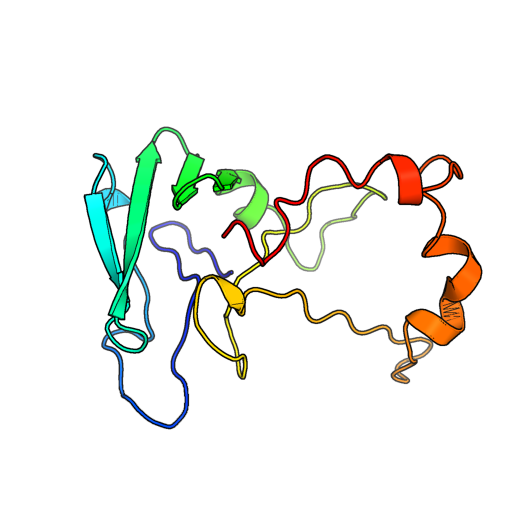C 1
ATOM 967 O O . LYS A 1 117 ? 12.914 11.279 -18.116 1.00 75.56 117 LYS A O 1
ATOM 972 N N . GLU A 1 118 ? 13.324 9.979 -19.904 1.00 69.81 118 GLU A N 1
ATOM 973 C CA . GLU A 1 118 ? 12.267 10.518 -20.766 1.00 69.81 118 GLU A CA 1
ATOM 974 C C . GLU A 1 118 ? 10.842 10.272 -20.235 1.00 69.81 118 GLU A C 1
ATOM 976 O O . GLU A 1 118 ? 9.944 11.066 -20.499 1.00 69.81 118 GLU A O 1
ATOM 981 N N . TYR A 1 119 ? 10.633 9.231 -19.423 1.00 67.06 119 TYR A N 1
ATOM 982 C CA . TYR A 1 119 ? 9.325 8.874 -18.865 1.00 67.06 119 TYR A CA 1
ATOM 983 C C . TYR A 1 119 ? 9.048 9.495 -17.495 1.00 67.06 119 TYR A C 1
ATOM 985 O O . TYR A 1 119 ? 7.896 9.547 -17.082 1.00 67.06 119 TYR A O 1
ATOM 993 N N . PHE A 1 120 ? 10.053 10.003 -16.775 1.00 65.56 120 PHE A N 1
ATOM 994 C CA . PHE A 1 120 ? 9.805 10.665 -15.482 1.00 65.56 120 PHE A CA 1
ATOM 995 C C . PHE A 1 120 ? 8.982 11.947 -15.637 1.00 65.56 120 PHE A C 1
ATOM 997 O O . PHE A 1 120 ? 8.195 12.303 -14.757 1.00 65.56 120 PHE A O 1
ATOM 1004 N N . GLY A 1 121 ? 9.143 12.619 -16.776 1.00 64.56 121 GLY A N 1
ATOM 1005 C CA . GLY A 1 121 ? 8.387 13.810 -17.122 1.00 64.56 121 GLY A CA 1
ATOM 1006 C C . GLY A 1 121 ? 7.070 13.534 -17.835 1.00 64.56 121 GLY A C 1
ATOM 1007 O O . GLY A 1 121 ? 6.347 14.495 -18.042 1.00 64.56 121 GLY A O 1
ATOM 1008 N N . LEU A 1 122 ? 6.745 12.292 -18.220 1.00 64.88 122 LEU A N 1
ATOM 1009 C CA . LEU A 1 122 ? 5.617 11.986 -19.110 1.00 64.88 122 LEU A CA 1
ATOM 1010 C C . LEU A 1 122 ? 4.682 10.915 -18.529 1.00 64.88 122 LEU A C 1
ATOM 1012 O O . LEU A 1 122 ? 5.112 9.933 -17.933 1.00 64.88 122 LEU A O 1
ATOM 1016 N N . ASP A 1 123 ? 3.376 11.098 -18.694 1.00 66.06 123 ASP A N 1
ATOM 1017 C CA . ASP A 1 123 ? 2.369 10.160 -18.215 1.00 66.06 123 ASP A CA 1
ATOM 1018 C C . ASP A 1 123 ? 2.174 8.983 -19.183 1.00 66.06 123 ASP A C 1
ATOM 1020 O O . ASP A 1 123 ? 2.870 8.824 -20.189 1.00 66.06 123 ASP A O 1
ATOM 1024 N N . ILE A 1 124 ? 1.183 8.131 -18.903 1.00 59.47 124 ILE A N 1
ATOM 1025 C CA . ILE A 1 124 ? 0.931 6.947 -19.727 1.00 59.47 124 ILE A CA 1
ATOM 1026 C C . ILE A 1 124 ? 0.569 7.263 -21.188 1.00 59.47 124 ILE A C 1
ATOM 1028 O O . ILE A 1 124 ? 0.793 6.397 -22.035 1.00 59.47 124 ILE A O 1
ATOM 1032 N N . SER A 1 125 ? 0.064 8.472 -21.456 1.00 66.81 125 SER A N 1
ATOM 1033 C CA . SER A 1 125 ? -0.310 8.998 -22.774 1.00 66.81 125 SER A CA 1
ATOM 1034 C C . SER A 1 125 ? 0.802 9.807 -23.454 1.00 66.81 125 SER A C 1
ATOM 1036 O O . SER A 1 125 ? 0.627 10.227 -24.593 1.00 66.81 125 SER A O 1
ATOM 1038 N N . GLY A 1 126 ? 1.942 10.009 -22.781 1.00 66.62 126 GLY A N 1
ATOM 1039 C CA . GLY A 1 126 ? 3.055 10.816 -23.283 1.00 66.62 126 GLY A CA 1
ATOM 1040 C C . GLY A 1 126 ? 2.913 12.318 -23.017 1.00 66.62 126 GLY A C 1
ATOM 1041 O O . GLY A 1 126 ? 3.612 13.105 -23.644 1.00 66.62 126 GLY A O 1
ATOM 1042 N N . GLY A 1 127 ? 2.009 12.736 -22.122 1.00 69.12 127 GLY A N 1
ATOM 1043 C CA . GLY A 1 127 ? 1.842 14.140 -21.723 1.00 69.12 127 GLY A CA 1
ATOM 1044 C C . GLY A 1 127 ? 2.626 14.489 -20.457 1.00 69.12 127 GLY A C 1
ATOM 1045 O O . GLY A 1 127 ? 2.811 13.628 -19.606 1.00 69.12 127 GLY A O 1
ATOM 1046 N N . GLU A 1 128 ? 3.055 15.744 -20.291 1.00 68.69 128 GLU A N 1
ATOM 1047 C CA . GLU A 1 128 ? 3.869 16.150 -19.133 1.00 68.69 128 GLU A CA 1
ATOM 1048 C C . GLU A 1 128 ? 3.196 15.869 -17.769 1.00 68.69 128 GLU A C 1
ATOM 1050 O O . GLU A 1 128 ? 2.075 16.315 -17.503 1.00 68.69 128 GLU A O 1
ATOM 1055 N N . THR A 1 129 ? 3.893 15.157 -16.876 1.00 61.78 129 THR A N 1
ATOM 1056 C CA . THR A 1 129 ? 3.417 14.777 -15.531 1.00 61.78 129 THR A CA 1
ATOM 1057 C C . THR A 1 129 ? 3.482 15.911 -14.518 1.00 61.78 129 THR A C 1
ATOM 1059 O O . THR A 1 129 ? 2.726 15.889 -13.548 1.00 61.78 129 THR A O 1
ATOM 1062 N N . SER A 1 130 ? 4.324 16.924 -14.741 1.00 52.66 130 SER A N 1
ATOM 1063 C CA . SER A 1 130 ? 4.516 18.072 -13.838 1.00 52.66 130 SER A CA 1
ATOM 1064 C C . SER A 1 130 ? 3.220 18.842 -13.544 1.00 52.66 130 SER A C 1
ATOM 1066 O O . SER A 1 130 ? 3.095 19.446 -12.484 1.00 52.66 130 SER A O 1
ATOM 1068 N N . LYS A 1 131 ? 2.229 18.771 -14.445 1.00 42.75 131 LYS A N 1
ATOM 1069 C CA . LYS A 1 131 ? 0.894 19.385 -14.304 1.00 42.75 131 LYS A CA 1
ATOM 1070 C C . LYS A 1 131 ? -0.190 18.432 -13.784 1.00 42.75 131 LYS A C 1
ATOM 1072 O O . LYS A 1 131 ? -1.299 18.872 -13.517 1.00 42.75 131 LYS A O 1
ATOM 1077 N N . LYS A 1 132 ? 0.099 17.128 -13.691 1.00 46.81 132 LYS A N 1
ATOM 1078 C CA . LYS A 1 132 ? -0.843 16.066 -13.278 1.00 46.81 132 LYS A CA 1
ATOM 1079 C C . LYS A 1 132 ? -0.543 15.499 -11.890 1.00 46.81 132 LYS A C 1
ATOM 1081 O O . LYS A 1 132 ? -1.251 14.614 -11.428 1.00 46.81 132 LYS A O 1
ATOM 1086 N N . GLN A 1 133 ? 0.481 16.017 -11.212 1.00 45.75 133 GLN A N 1
ATOM 1087 C CA . GLN A 1 133 ? 0.786 15.694 -9.814 1.00 45.75 133 GLN A CA 1
ATOM 1088 C C . GLN A 1 133 ? -0.217 16.296 -8.806 1.00 45.75 133 GLN A C 1
ATOM 1090 O O . GLN A 1 133 ? 0.007 16.215 -7.599 1.00 45.75 133 GLN A O 1
ATOM 1095 N N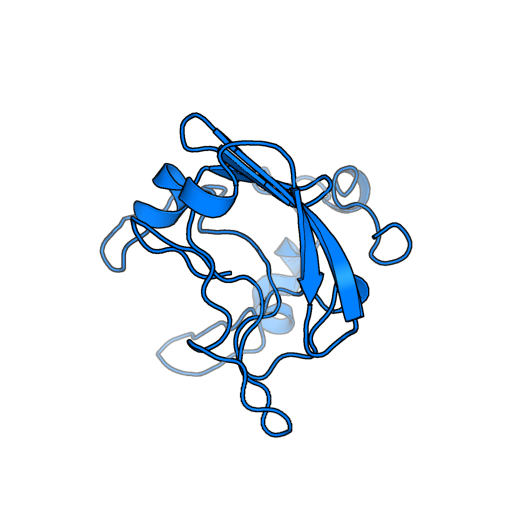 . ASP A 1 134 ? -1.352 16.828 -9.269 1.00 38.31 134 ASP A N 1
ATOM 1096 C CA . ASP A 1 134 ? -2.510 17.132 -8.429 1.00 38.31 134 ASP A CA 1
ATOM 1097 C C . ASP A 1 134 ? -3.225 15.826 -8.050 1.00 38.31 134 ASP A C 1
ATOM 1099 O O . ASP A 1 134 ? -4.083 15.312 -8.763 1.00 38.31 134 ASP A O 1
ATOM 1103 N N . GLY A 1 135 ? -2.819 15.254 -6.919 1.00 40.59 135 GLY A N 1
ATOM 1104 C CA . GLY A 1 135 ? -3.400 14.025 -6.369 1.00 40.59 135 GLY A CA 1
ATOM 1105 C C . GLY A 1 135 ? -2.519 13.343 -5.326 1.00 40.59 135 GLY A C 1
ATOM 1106 O O . GLY A 1 135 ? -3.013 12.578 -4.503 1.00 40.59 135 GLY A O 1
ATOM 1107 N N . VAL A 1 136 ? -1.223 13.662 -5.295 1.00 43.59 136 VAL A N 1
ATOM 1108 C CA . VAL A 1 136 ? -0.359 13.308 -4.167 1.00 43.59 136 VAL A CA 1
ATOM 1109 C C . VAL A 1 136 ? -0.414 14.467 -3.184 1.00 43.59 136 VAL A C 1
ATOM 1111 O O . VAL A 1 136 ? 0.221 15.495 -3.405 1.00 43.59 136 VAL A O 1
ATOM 1114 N N . THR A 1 137 ? -1.174 14.320 -2.094 1.00 42.19 137 THR A N 1
ATOM 1115 C CA . THR A 1 137 ? -1.018 15.183 -0.917 1.00 42.19 137 THR A CA 1
ATOM 1116 C C . THR A 1 137 ? 0.481 15.255 -0.606 1.00 42.19 137 THR A C 1
ATOM 1118 O O . THR A 1 137 ? 1.072 14.205 -0.329 1.00 42.19 137 THR A O 1
ATOM 1121 N N . PRO A 1 138 ? 1.124 16.439 -0.699 1.00 40.94 138 PRO A N 1
ATOM 1122 C CA . PRO A 1 138 ? 2.544 16.587 -0.408 1.00 40.94 138 PRO A CA 1
ATOM 1123 C C . PRO A 1 138 ? 2.861 15.949 0.940 1.00 40.94 138 PRO A C 1
ATOM 1125 O O . PRO A 1 138 ? 2.048 16.048 1.854 1.00 40.94 138 PRO A O 1
ATOM 1128 N N . SER A 1 139 ? 4.032 15.337 1.112 1.00 38.06 139 SER A N 1
ATOM 1129 C CA . SER A 1 139 ? 4.409 14.705 2.391 1.00 38.06 139 SER A CA 1
ATOM 1130 C C . SER A 1 139 ? 4.375 15.673 3.587 1.00 38.06 139 SER A C 1
ATOM 1132 O O . SER A 1 139 ? 4.283 15.248 4.734 1.00 38.06 139 SER A O 1
ATOM 1134 N N . SER A 1 140 ? 4.404 16.985 3.331 1.00 38.59 140 SER A N 1
ATOM 1135 C CA . SER A 1 140 ? 4.198 18.046 4.322 1.00 38.59 140 SER A CA 1
ATOM 1136 C C . SER A 1 140 ? 2.745 18.220 4.788 1.00 38.59 140 SER A C 1
ATOM 1138 O O . SER A 1 140 ? 2.519 18.885 5.796 1.00 38.59 140 SER A O 1
ATOM 1140 N N . LYS A 1 141 ? 1.779 17.650 4.062 1.00 38.72 141 LYS A N 1
ATOM 1141 C CA . LYS A 1 141 ? 0.332 17.669 4.324 1.00 38.72 141 LYS A CA 1
ATOM 1142 C C . LYS A 1 141 ? -0.225 16.289 4.739 1.00 38.72 141 LYS A C 1
ATOM 1144 O O . LYS A 1 141 ? -1.443 16.145 4.804 1.00 38.72 141 LYS A O 1
ATOM 1149 N N . TRP A 1 142 ? 0.648 15.311 5.006 1.00 43.28 142 TRP A N 1
ATOM 1150 C CA . TRP A 1 142 ? 0.336 14.065 5.727 1.00 43.28 142 TRP A CA 1
ATOM 1151 C C . TRP A 1 142 ? 0.421 14.257 7.246 1.00 43.28 142 TRP A C 1
ATOM 1153 O O . TRP A 1 142 ? 1.303 15.030 7.697 1.00 43.28 142 TRP A O 1
#

Foldseek 3Di:
DDADPFWDAQAFDDPPDDDPPRRIDGLVVACDWDWDADPPPRDIWTWHDDPQWTDTHPDIDRRVLQVPQDPPDDDDVPRDNHDWGQYDNFDHDLLGTDDDDWDADPNHTDDCCVVPVLPVQQGPVGHGCVVVPVPPPPSVRD

pLDDT: mean 79.74, std 15.92, range [38.06, 98.12]